Protein AF-A0A557SRG3-F1 (afdb_monomer_lite)

Structure (mmCIF, N/CA/C/O backbone):
data_AF-A0A557SRG3-F1
#
_entry.id   AF-A0A557SRG3-F1
#
loop_
_atom_site.group_PDB
_atom_site.id
_atom_site.type_symbol
_atom_site.label_atom_id
_atom_site.label_alt_id
_atom_site.label_comp_id
_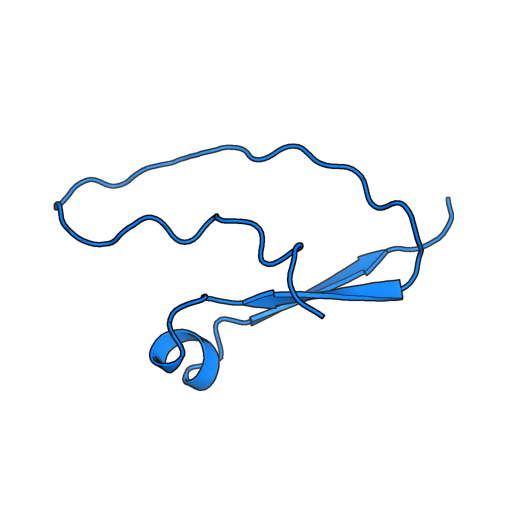atom_site.label_asym_id
_atom_site.label_entity_id
_atom_site.label_seq_id
_atom_site.pdbx_PDB_ins_code
_atom_site.Cartn_x
_atom_site.Cartn_y
_atom_site.Cartn_z
_atom_site.occupancy
_atom_site.B_iso_or_equiv
_atom_site.auth_seq_id
_atom_site.auth_comp_id
_atom_site.auth_asym_id
_atom_site.auth_atom_id
_atom_site.pdbx_PDB_model_num
ATOM 1 N N . MET A 1 1 ? -6.438 12.793 -5.052 1.00 41.56 1 MET A N 1
ATOM 2 C CA . MET A 1 1 ? -5.985 13.605 -3.903 1.00 41.56 1 MET A CA 1
ATOM 3 C C . MET A 1 1 ? -4.631 13.059 -3.478 1.00 41.56 1 MET A C 1
ATOM 5 O O . MET A 1 1 ? -4.582 11.891 -3.110 1.00 41.56 1 MET A O 1
ATOM 9 N N . PRO A 1 2 ? -3.542 13.816 -3.673 1.00 43.81 2 PRO A N 1
ATOM 10 C CA . PRO A 1 2 ? -2.212 13.255 -3.883 1.00 43.81 2 PRO A CA 1
ATOM 11 C C . PRO A 1 2 ? -1.313 13.568 -2.686 1.00 43.81 2 PRO A C 1
ATOM 13 O O . PRO A 1 2 ? -0.896 14.707 -2.542 1.00 43.81 2 PRO A O 1
ATOM 16 N N . LEU A 1 3 ? -1.060 12.592 -1.812 1.00 39.88 3 LEU A N 1
ATOM 17 C CA . LEU A 1 3 ? 0.017 12.662 -0.802 1.00 39.88 3 LEU A CA 1
ATOM 18 C C . LEU A 1 3 ? 0.371 11.301 -0.167 1.00 39.88 3 LEU A C 1
ATOM 20 O O . LEU A 1 3 ? 1.307 11.235 0.617 1.00 39.88 3 LEU A O 1
ATOM 24 N N . PHE A 1 4 ? -0.320 10.210 -0.524 1.00 42.78 4 PHE A N 1
ATOM 25 C CA . PHE A 1 4 ? -0.104 8.880 0.065 1.00 42.78 4 PHE A CA 1
ATOM 26 C C . PHE A 1 4 ? 0.218 7.788 -0.966 1.00 42.78 4 PHE A C 1
ATOM 28 O O . PHE A 1 4 ? 0.017 6.609 -0.693 1.00 42.78 4 PHE A O 1
ATOM 35 N N . SER A 1 5 ? 0.756 8.140 -2.138 1.00 42.97 5 SER A N 1
ATOM 36 C CA . SER A 1 5 ? 1.544 7.157 -2.890 1.00 42.97 5 SER A CA 1
ATOM 37 C C . SER A 1 5 ? 2.849 6.999 -2.124 1.00 42.97 5 SER A C 1
ATOM 39 O O . SER A 1 5 ? 3.789 7.767 -2.308 1.00 42.97 5 SER A O 1
ATOM 41 N N . ILE A 1 6 ? 2.840 6.082 -1.158 1.00 51.97 6 ILE A N 1
ATOM 42 C CA . ILE A 1 6 ? 4.018 5.643 -0.418 1.00 51.97 6 ILE A CA 1
ATOM 43 C C . ILE A 1 6 ? 5.112 5.378 -1.453 1.00 51.97 6 ILE A C 1
ATOM 45 O O . ILE A 1 6 ? 4.974 4.503 -2.306 1.00 51.97 6 ILE A O 1
ATOM 49 N N . TYR A 1 7 ? 6.162 6.198 -1.409 1.00 46.03 7 TYR A N 1
ATOM 50 C CA . TYR A 1 7 ? 7.352 6.098 -2.243 1.00 46.03 7 TYR A CA 1
ATOM 51 C C . TYR A 1 7 ? 8.134 4.832 -1.857 1.00 46.03 7 TYR A C 1
ATOM 53 O O . TYR A 1 7 ? 9.198 4.895 -1.253 1.00 46.03 7 TYR A O 1
ATOM 61 N N . ILE A 1 8 ? 7.589 3.664 -2.182 1.00 56.03 8 ILE A N 1
ATOM 62 C CA . ILE A 1 8 ? 8.334 2.411 -2.319 1.00 56.03 8 ILE A CA 1
ATOM 63 C C . ILE A 1 8 ? 8.132 1.972 -3.763 1.00 56.03 8 ILE A C 1
ATOM 65 O O . ILE A 1 8 ? 7.555 0.941 -4.078 1.00 56.03 8 ILE A O 1
ATOM 69 N N . VAL A 1 9 ? 8.572 2.828 -4.671 1.00 50.28 9 VAL A N 1
ATOM 70 C CA . VAL A 1 9 ? 8.963 2.400 -6.003 1.00 50.28 9 VAL A CA 1
ATOM 71 C C . VAL A 1 9 ? 10.392 2.865 -6.082 1.00 50.28 9 VAL A C 1
ATOM 73 O O . VAL A 1 9 ? 10.676 4.047 -6.274 1.00 50.28 9 VAL A O 1
ATOM 76 N N . LEU A 1 10 ? 11.273 1.927 -5.747 1.00 52.47 10 LEU A N 1
ATOM 77 C CA . LEU A 1 10 ? 12.694 2.026 -6.007 1.00 52.47 10 LEU A CA 1
ATOM 78 C C . LEU A 1 10 ? 12.869 2.627 -7.397 1.00 52.47 10 LEU A C 1
ATOM 80 O O . LEU A 1 10 ? 12.363 2.083 -8.374 1.00 52.47 10 LEU A O 1
ATOM 84 N N . LEU A 1 11 ? 13.532 3.781 -7.436 1.00 48.78 11 LEU A N 1
ATOM 85 C CA . LEU A 1 11 ? 14.047 4.382 -8.653 1.00 48.78 11 LEU A CA 1
ATOM 86 C C . LEU A 1 11 ? 14.865 3.303 -9.372 1.00 48.78 11 LEU A C 1
ATOM 88 O O . LEU A 1 11 ? 15.998 3.011 -8.988 1.00 48.78 11 LEU A O 1
ATOM 92 N N . GLU A 1 12 ? 14.271 2.668 -10.378 1.00 53.62 12 GLU A N 1
ATOM 93 C CA . GLU A 1 12 ? 15.008 1.862 -11.337 1.00 53.62 12 GLU A CA 1
ATOM 94 C C . GLU A 1 12 ? 16.013 2.790 -12.006 1.00 53.62 12 GLU A C 1
ATOM 96 O O . GLU A 1 12 ? 15.608 3.729 -12.673 1.00 53.62 12 GLU A O 1
ATOM 101 N N . TYR A 1 13 ? 17.302 2.591 -11.729 1.00 46.56 13 TYR A N 1
ATOM 102 C CA . TYR A 1 13 ? 18.424 2.690 -12.673 1.00 46.56 13 TYR A CA 1
ATOM 103 C C . TYR A 1 13 ? 19.743 2.433 -11.920 1.00 46.56 13 TYR A C 1
ATOM 105 O O . TYR A 1 13 ? 20.611 3.290 -11.813 1.00 46.56 13 TYR A O 1
ATOM 113 N N . SER A 1 14 ? 19.909 1.238 -11.352 1.00 45.19 14 SER A N 1
ATOM 114 C CA . SER A 1 14 ? 21.215 0.566 -11.245 1.00 45.19 14 SER A CA 1
ATOM 115 C C . SER A 1 14 ? 20.988 -0.865 -10.761 1.00 45.19 14 SER A C 1
ATOM 117 O O . SER A 1 14 ? 20.060 -1.121 -10.004 1.00 45.19 14 SER A O 1
ATOM 119 N N . HIS A 1 15 ? 21.797 -1.801 -11.252 1.00 55.12 15 HIS A N 1
ATOM 120 C CA . HIS A 1 15 ? 21.721 -3.261 -11.093 1.00 55.12 15 HIS A CA 1
ATOM 121 C C . HIS A 1 15 ? 21.870 -3.793 -9.647 1.00 55.12 15 HIS A C 1
ATOM 123 O O . HIS A 1 15 ? 22.574 -4.773 -9.406 1.00 55.12 15 HIS A O 1
ATOM 129 N N . LEU A 1 16 ? 21.237 -3.163 -8.664 1.00 56.69 16 LEU A N 1
ATOM 130 C CA . LEU A 1 16 ? 21.332 -3.512 -7.255 1.00 56.69 16 LEU A CA 1
ATOM 131 C C . LEU A 1 16 ? 19.942 -3.877 -6.731 1.00 56.69 16 LEU A C 1
ATOM 133 O O . LEU A 1 16 ? 18.975 -3.138 -6.891 1.00 56.69 16 LEU A O 1
ATOM 137 N N . THR A 1 17 ? 19.833 -5.049 -6.110 1.00 63.09 17 THR A N 1
ATOM 138 C CA . THR A 1 17 ? 18.649 -5.437 -5.343 1.00 63.09 17 THR A CA 1
ATOM 139 C C . THR A 1 17 ? 18.646 -4.652 -4.038 1.00 63.09 17 THR A C 1
ATOM 141 O O . THR A 1 17 ? 19.543 -4.834 -3.212 1.00 63.09 17 THR A O 1
ATOM 144 N N . TYR A 1 18 ? 17.648 -3.799 -3.833 1.00 68.12 18 TYR A N 1
ATOM 145 C CA . TYR A 1 18 ? 17.482 -3.059 -2.586 1.00 68.12 18 TYR A CA 1
ATOM 146 C C . TYR A 1 18 ? 16.348 -3.671 -1.767 1.00 68.12 18 TYR A C 1
ATOM 148 O O . TYR A 1 18 ? 15.262 -3.927 -2.283 1.00 68.12 18 TYR A O 1
ATOM 156 N N . VAL A 1 19 ? 16.599 -3.879 -0.477 1.00 79.81 19 VAL A N 1
ATOM 157 C CA . VAL A 1 19 ? 15.583 -4.260 0.506 1.00 79.81 19 VAL A CA 1
ATOM 158 C C . VAL A 1 19 ? 15.431 -3.091 1.468 1.00 79.81 19 VAL A C 1
ATOM 160 O O . VAL A 1 19 ? 16.425 -2.569 1.971 1.00 79.81 19 VAL A O 1
ATOM 163 N N . GLY A 1 20 ? 14.194 -2.672 1.709 1.00 80.62 20 GLY A N 1
ATOM 164 C CA . GLY A 1 20 ? 13.868 -1.598 2.639 1.00 80.62 20 GLY A CA 1
ATOM 165 C C . GLY A 1 20 ? 12.655 -1.960 3.483 1.00 80.62 20 GLY A C 1
ATOM 166 O O . GLY A 1 20 ? 11.837 -2.789 3.087 1.00 80.62 20 GLY A O 1
ATOM 167 N N . ILE A 1 21 ? 12.551 -1.328 4.648 1.00 85.56 21 ILE A N 1
ATOM 168 C CA . ILE A 1 21 ? 11.381 -1.396 5.525 1.00 85.56 21 ILE A CA 1
ATOM 169 C C . ILE A 1 21 ? 10.763 -0.001 5.549 1.00 85.56 21 ILE A C 1
ATOM 171 O O . ILE A 1 21 ? 11.484 0.991 5.654 1.00 85.56 21 ILE A O 1
ATOM 175 N N . ALA A 1 22 ? 9.440 0.075 5.447 1.00 84.75 22 ALA A N 1
ATOM 176 C CA . ALA A 1 22 ? 8.696 1.315 5.602 1.00 84.75 22 ALA A CA 1
ATOM 177 C C . ALA A 1 22 ? 7.738 1.208 6.786 1.00 84.75 22 ALA A C 1
ATOM 179 O O . ALA A 1 22 ? 7.001 0.230 6.908 1.00 84.75 22 ALA A O 1
ATOM 180 N N . GLU A 1 23 ? 7.737 2.237 7.628 1.00 88.62 23 GLU A N 1
ATOM 181 C CA . GLU A 1 23 ? 6.913 2.323 8.830 1.00 88.62 23 GLU A CA 1
ATOM 182 C C . GLU A 1 23 ? 5.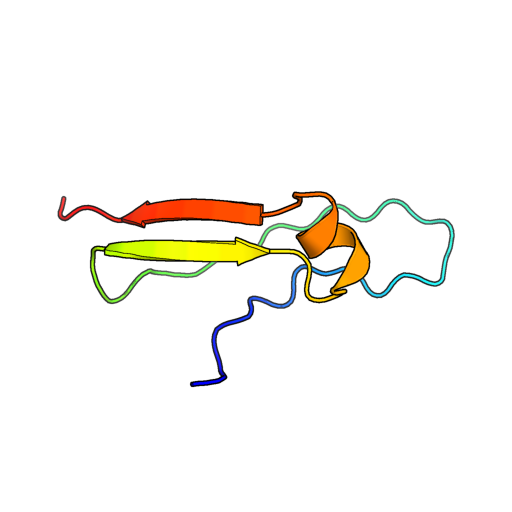949 3.504 8.713 1.00 88.62 23 GLU A C 1
ATOM 184 O O . GLU A 1 23 ? 6.353 4.631 8.424 1.00 88.62 23 GLU A O 1
ATOM 189 N N . PHE A 1 24 ? 4.659 3.248 8.922 1.00 85.44 24 PHE A N 1
ATOM 190 C CA . PHE A 1 24 ? 3.608 4.262 8.915 1.00 85.44 24 PHE A CA 1
ATOM 191 C C . PHE A 1 24 ? 2.368 3.744 9.658 1.00 85.44 24 PHE A C 1
ATOM 193 O O . PHE A 1 24 ? 2.253 2.556 9.949 1.00 85.44 24 PHE A O 1
ATOM 200 N N . ASN A 1 25 ? 1.433 4.644 9.972 1.00 89.75 25 ASN A N 1
ATOM 201 C CA . ASN A 1 25 ? 0.177 4.320 10.651 1.00 89.75 25 ASN A CA 1
ATOM 202 C C . ASN A 1 25 ? -1.018 4.720 9.783 1.00 89.75 25 ASN A C 1
ATOM 204 O O . ASN A 1 25 ? -0.983 5.760 9.124 1.00 89.75 25 ASN A O 1
ATOM 208 N N . TYR A 1 26 ? -2.095 3.934 9.835 1.00 89.25 26 TYR A N 1
ATOM 209 C CA . TYR A 1 26 ? -3.351 4.259 9.160 1.00 89.25 26 TYR A CA 1
ATOM 210 C C . TYR A 1 26 ? -4.257 5.090 10.085 1.00 89.25 26 TYR A C 1
ATOM 212 O O . TYR A 1 26 ? -4.688 4.581 11.120 1.00 89.25 26 TYR A O 1
ATOM 220 N N . PRO A 1 27 ? -4.578 6.355 9.745 1.00 88.81 27 PRO A N 1
ATOM 221 C CA . PRO A 1 27 ? -5.429 7.200 10.589 1.00 88.81 27 PRO A CA 1
ATOM 222 C C . PRO A 1 27 ? -6.922 6.844 10.494 1.00 88.81 27 PRO A C 1
ATOM 224 O O . PRO A 1 27 ? -7.712 7.230 11.357 1.00 88.81 27 PRO A O 1
ATOM 227 N N . HIS A 1 28 ? -7.326 6.132 9.442 1.00 91.94 28 HIS A N 1
ATOM 228 C CA . HIS A 1 28 ? -8.717 5.804 9.143 1.00 91.94 28 HIS A CA 1
ATOM 229 C C . HIS A 1 28 ? -8.837 4.347 8.698 1.00 91.94 28 HIS A C 1
ATOM 231 O O . HIS A 1 28 ? -7.891 3.780 8.159 1.00 91.94 28 HIS A O 1
ATOM 237 N N . THR A 1 29 ? -10.012 3.757 8.911 1.00 95.31 29 THR A N 1
ATOM 238 C CA . THR A 1 29 ? -10.348 2.415 8.421 1.00 95.31 29 THR A CA 1
ATOM 239 C C . THR A 1 29 ? -10.862 2.445 6.991 1.00 95.31 29 THR A C 1
ATOM 241 O O . THR A 1 29 ? -11.481 3.430 6.584 1.00 95.31 29 THR A O 1
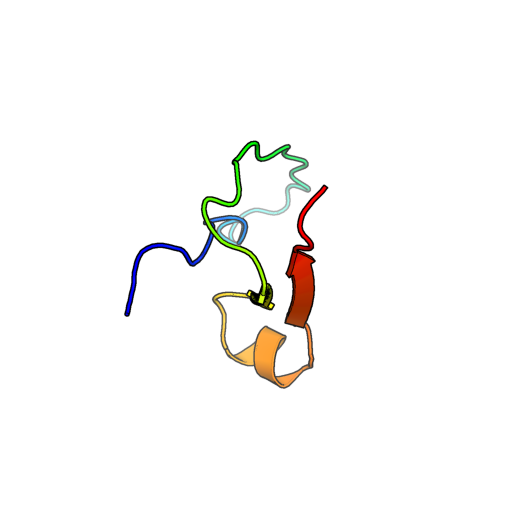ATOM 244 N N . GLY A 1 30 ? -10.682 1.345 6.270 1.00 93.69 30 GLY A N 1
ATOM 245 C CA . GLY A 1 30 ? -11.133 1.170 4.894 1.00 93.69 30 GLY A CA 1
ATOM 246 C C . GLY A 1 30 ? -10.071 0.523 4.011 1.00 93.69 30 GLY A C 1
ATOM 247 O O . GLY A 1 30 ? -9.030 0.078 4.489 1.00 93.69 30 GLY A O 1
ATOM 248 N N . ASN A 1 31 ? -10.348 0.504 2.707 1.00 93.88 31 ASN A N 1
ATOM 249 C CA . ASN A 1 31 ? -9.468 -0.093 1.709 1.00 93.88 31 ASN A CA 1
ATOM 250 C C . ASN A 1 31 ? -8.437 0.926 1.216 1.00 93.88 31 ASN A C 1
ATOM 252 O O . ASN A 1 31 ? -8.804 1.944 0.622 1.00 93.88 31 ASN A O 1
ATOM 256 N N . PHE A 1 32 ? -7.154 0.628 1.410 1.00 91.12 32 PHE A N 1
ATOM 257 C CA . PHE A 1 32 ? -6.038 1.440 0.926 1.00 91.12 32 PHE A CA 1
ATOM 258 C C . PHE A 1 32 ? -5.319 0.714 -0.205 1.00 91.12 32 PHE A C 1
ATOM 260 O O . PHE A 1 32 ? -4.795 -0.382 -0.015 1.00 91.12 32 PHE A O 1
ATOM 267 N N . MET A 1 33 ? -5.296 1.326 -1.388 1.00 91.06 33 MET A N 1
ATOM 268 C CA . MET A 1 33 ? -4.617 0.775 -2.556 1.00 91.06 33 MET A CA 1
ATOM 269 C C . MET A 1 33 ? -3.127 1.076 -2.517 1.00 91.06 33 MET A C 1
ATOM 271 O O . MET A 1 33 ? -2.725 2.222 -2.325 1.00 91.06 33 MET A O 1
ATOM 275 N N . PHE A 1 34 ? -2.323 0.046 -2.755 1.00 90.06 34 PHE A N 1
ATOM 276 C CA . PHE A 1 34 ? -0.917 0.189 -3.096 1.00 90.06 34 PHE A CA 1
ATOM 277 C C . PHE A 1 34 ? -0.706 -0.332 -4.516 1.00 90.06 34 PHE A C 1
ATOM 279 O O . PHE A 1 34 ? -1.313 -1.320 -4.924 1.00 90.06 34 PHE A O 1
ATOM 286 N N . HIS A 1 35 ? 0.122 0.359 -5.287 1.00 84.56 35 HIS A N 1
ATOM 287 C CA . HIS A 1 35 ? 0.417 0.006 -6.668 1.00 84.56 35 HIS A CA 1
ATOM 288 C C . HIS A 1 35 ? 1.787 0.552 -7.065 1.00 84.56 35 HIS A C 1
ATOM 290 O O . HIS A 1 35 ? 2.319 1.452 -6.406 1.00 84.56 35 HIS A O 1
ATOM 296 N N . SER A 1 36 ? 2.352 0.031 -8.153 1.00 86.69 36 SER A N 1
ATOM 297 C CA . SER A 1 36 ? 3.532 0.652 -8.749 1.00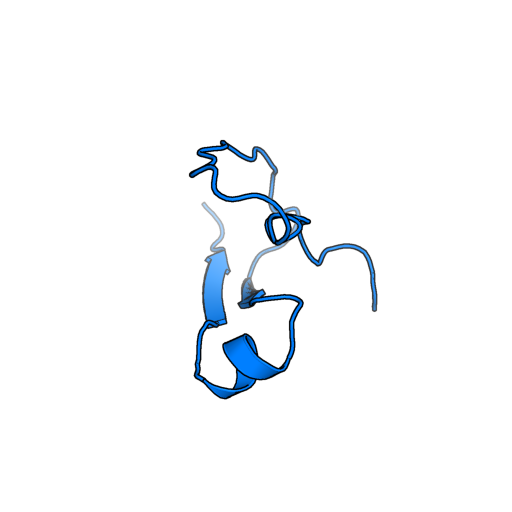 86.69 36 SER A CA 1
ATOM 298 C C . SER A 1 36 ? 3.188 2.048 -9.277 1.00 86.69 36 SER A C 1
ATOM 300 O O . SER A 1 36 ? 2.237 2.233 -10.028 1.00 86.69 36 SER A O 1
ATOM 302 N N . HIS A 1 37 ? 3.984 3.054 -8.933 1.00 83.94 37 HIS A N 1
ATOM 303 C CA . HIS A 1 37 ? 3.834 4.409 -9.475 1.00 83.94 37 HIS A CA 1
ATOM 304 C C . HIS A 1 37 ? 4.186 4.473 -10.975 1.00 83.94 37 HIS A C 1
ATOM 306 O O . HIS A 1 37 ? 3.892 5.455 -11.653 1.00 83.94 37 HIS A O 1
ATOM 312 N N . ILE A 1 38 ? 4.813 3.424 -11.508 1.00 84.12 38 ILE A N 1
ATOM 313 C CA . ILE A 1 38 ? 4.981 3.230 -12.94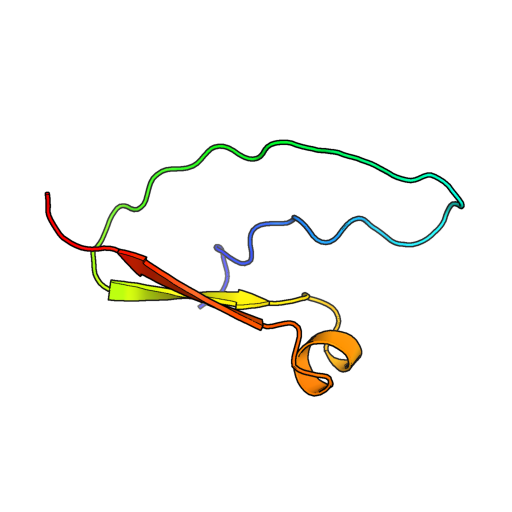3 1.00 84.12 38 ILE A CA 1
ATOM 314 C C . ILE A 1 38 ? 3.718 2.536 -13.467 1.00 84.12 38 ILE A C 1
ATOM 316 O O . ILE A 1 38 ? 3.412 1.404 -13.081 1.00 84.12 38 ILE A O 1
ATOM 320 N N . ASN A 1 39 ? 2.995 3.225 -14.352 1.00 83.56 39 ASN A N 1
ATOM 321 C CA . ASN A 1 39 ? 1.695 2.777 -14.861 1.00 83.56 39 ASN A CA 1
ATOM 322 C C . ASN A 1 39 ? 1.755 1.392 -15.516 1.00 83.56 39 ASN A C 1
ATOM 324 O O . ASN A 1 39 ? 0.896 0.571 -15.236 1.00 83.56 39 ASN A O 1
ATOM 328 N N . GLU A 1 40 ? 2.798 1.100 -16.299 1.00 86.81 40 GLU A N 1
ATOM 329 C CA . GLU A 1 40 ? 2.944 -0.184 -17.001 1.00 86.81 40 GLU A CA 1
ATOM 330 C C . GLU A 1 40 ? 2.870 -1.388 -16.048 1.00 86.81 40 GLU A C 1
ATOM 332 O O . GLU A 1 40 ? 2.159 -2.351 -16.312 1.00 86.81 40 GLU A O 1
ATOM 337 N N . PHE A 1 41 ? 3.522 -1.319 -14.885 1.00 83.38 41 PHE A N 1
ATOM 338 C CA . PHE A 1 41 ? 3.446 -2.397 -13.897 1.00 83.38 41 PHE A CA 1
ATOM 339 C C . PHE A 1 41 ? 2.071 -2.476 -13.224 1.00 83.38 41 PHE A C 1
ATOM 341 O O . PHE A 1 41 ? 1.583 -3.573 -12.952 1.00 83.38 41 PHE A O 1
ATOM 348 N N . SER A 1 42 ? 1.425 -1.332 -12.979 1.00 85.69 42 SER A N 1
ATOM 349 C CA . SER A 1 42 ? 0.052 -1.309 -12.456 1.00 85.69 42 SER A CA 1
ATOM 350 C C . SER A 1 42 ? -0.935 -1.940 -13.439 1.00 85.69 42 SER A C 1
ATOM 352 O O . SER A 1 42 ? -1.761 -2.751 -13.024 1.00 85.69 42 SER A O 1
ATOM 354 N N . ASP A 1 43 ? -0.797 -1.651 -14.734 1.00 87.94 43 ASP A N 1
ATOM 355 C CA . ASP A 1 43 ? -1.612 -2.236 -15.806 1.00 87.94 43 ASP A CA 1
ATOM 356 C C . ASP A 1 43 ? -1.382 -3.752 -15.933 1.00 87.94 43 ASP A C 1
ATOM 358 O O . ASP A 1 43 ? -2.309 -4.508 -16.225 1.00 87.94 43 ASP A O 1
ATOM 362 N N . LEU A 1 44 ? -0.167 -4.218 -15.624 1.00 92.00 44 LEU A N 1
ATOM 363 C CA . LEU A 1 44 ? 0.176 -5.639 -15.503 1.00 92.00 44 LEU A CA 1
ATOM 364 C C . LEU A 1 44 ? -0.294 -6.277 -14.181 1.00 92.00 44 LEU A C 1
ATOM 366 O O . LEU A 1 44 ? 0.003 -7.443 -13.916 1.00 92.00 44 LEU A O 1
ATOM 370 N N . GLY A 1 45 ? -1.035 -5.541 -13.349 1.00 88.44 45 GLY A N 1
ATOM 371 C CA . GLY A 1 45 ? -1.673 -6.057 -12.141 1.00 88.44 45 GLY A CA 1
ATOM 372 C C . GLY A 1 45 ? -0.823 -5.977 -10.876 1.00 88.44 45 GLY A C 1
ATOM 373 O O . GLY A 1 45 ? -1.183 -6.600 -9.878 1.00 88.44 45 GLY A O 1
ATOM 374 N N . TRP A 1 46 ? 0.276 -5.213 -10.869 1.00 88.06 46 TRP A N 1
ATOM 375 C CA . TRP A 1 46 ? 1.101 -4.994 -9.671 1.00 88.06 46 TRP A CA 1
ATOM 376 C C . TRP A 1 46 ? 0.445 -3.977 -8.738 1.00 88.06 46 TRP A C 1
ATOM 378 O O . TRP A 1 46 ? 0.923 -2.856 -8.532 1.00 88.06 46 TRP A O 1
ATOM 388 N N . MET A 1 47 ? -0.694 -4.389 -8.196 1.00 90.31 47 MET A N 1
ATOM 389 C CA . MET A 1 47 ? -1.547 -3.620 -7.309 1.00 90.31 47 MET A CA 1
ATOM 390 C C . MET A 1 47 ? -2.062 -4.528 -6.195 1.00 90.31 47 MET A C 1
ATOM 392 O O . MET A 1 47 ? -2.212 -5.737 -6.371 1.00 90.31 47 MET A O 1
ATOM 396 N N . GLY A 1 48 ? -2.393 -3.942 -5.056 1.00 89.62 48 GLY A N 1
ATOM 397 C CA . GLY A 1 48 ? -3.070 -4.639 -3.978 1.00 89.62 48 GLY A CA 1
ATOM 398 C C . GLY A 1 48 ? -3.831 -3.681 -3.077 1.00 89.62 48 GLY A C 1
ATOM 399 O O . GLY A 1 48 ? -3.767 -2.458 -3.220 1.00 89.62 48 GLY A O 1
ATOM 400 N N . LEU A 1 49 ? -4.586 -4.261 -2.151 1.00 91.94 49 LEU A N 1
ATOM 401 C CA . LEU A 1 49 ? -5.398 -3.532 -1.188 1.00 91.94 49 LEU A CA 1
ATOM 402 C C . LEU A 1 49 ? -5.028 -3.976 0.223 1.00 91.94 49 LEU A C 1
ATOM 404 O O . LEU A 1 49 ? -4.974 -5.171 0.509 1.00 91.94 49 LEU A O 1
ATOM 408 N N . PHE A 1 50 ? -4.828 -3.008 1.108 1.00 92.88 50 PHE A N 1
ATOM 409 C CA . PHE A 1 50 ? -4.872 -3.233 2.545 1.00 92.88 50 PHE A CA 1
ATOM 410 C C . PHE A 1 50 ? -6.289 -2.958 3.044 1.00 92.88 50 PHE A C 1
ATOM 412 O O . PHE A 1 50 ? -6.793 -1.848 2.869 1.00 92.88 50 PHE A O 1
ATOM 419 N N . ASP A 1 51 ? -6.910 -3.957 3.668 1.00 95.38 51 ASP A N 1
ATOM 420 C CA . ASP A 1 51 ? -8.166 -3.793 4.403 1.00 95.38 51 ASP A CA 1
ATOM 421 C C . ASP A 1 51 ? -7.852 -3.414 5.856 1.00 95.38 51 ASP A C 1
ATOM 423 O O . ASP A 1 51 ? -7.435 -4.244 6.669 1.00 95.38 51 ASP A O 1
ATOM 427 N N . VAL A 1 52 ? -7.969 -2.123 6.164 1.00 94.38 52 VAL A N 1
ATOM 428 C CA . VAL A 1 52 ? -7.678 -1.585 7.494 1.00 94.38 52 VAL A CA 1
ATOM 429 C C . VAL A 1 52 ? -8.960 -1.565 8.312 1.00 94.38 52 VAL A C 1
ATOM 431 O O . VAL A 1 52 ? -9.830 -0.713 8.119 1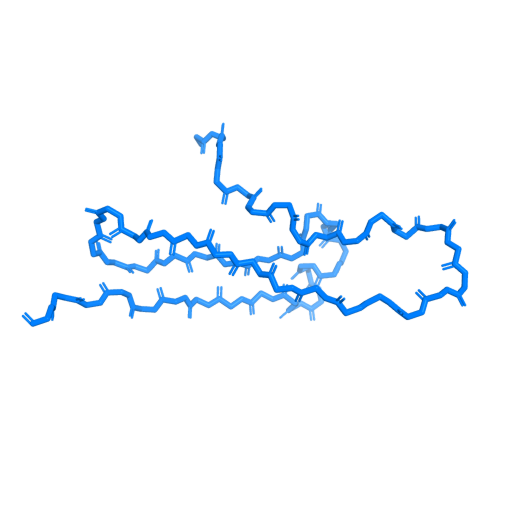.00 94.38 52 VAL A O 1
ATOM 434 N N . VAL A 1 53 ? -9.044 -2.473 9.279 1.00 94.00 53 VAL A N 1
ATOM 435 C CA . VAL A 1 53 ? -10.191 -2.614 10.182 1.00 94.00 53 VAL A CA 1
ATOM 436 C C . VAL A 1 53 ? -9.949 -1.929 11.529 1.00 94.00 53 VAL A C 1
ATOM 438 O O . VAL A 1 53 ? -8.809 -1.709 11.943 1.00 94.00 53 VAL A O 1
ATOM 441 N N . LYS A 1 54 ? -11.032 -1.576 12.237 1.00 90.75 54 LYS A N 1
ATOM 442 C CA . LYS A 1 54 ? -10.915 -1.140 13.637 1.00 90.75 54 LYS A CA 1
ATOM 443 C C . LYS A 1 54 ? -10.474 -2.339 14.469 1.00 90.75 54 LYS A C 1
ATOM 445 O O . LYS A 1 54 ? -10.932 -3.452 14.224 1.00 90.75 54 LYS A O 1
ATOM 450 N N . LYS A 1 55 ? -9.590 -2.081 15.427 1.00 76.81 55 LYS A N 1
ATOM 451 C CA . LYS A 1 55 ? -9.183 -3.073 16.418 1.00 76.81 55 LYS A CA 1
ATOM 452 C C . LYS A 1 55 ? -10.347 -3.453 17.329 1.00 76.81 55 LYS A C 1
ATOM 454 O O . LYS A 1 55 ? -11.152 -2.546 17.642 1.00 76.81 55 LYS A O 1
#

Sequence (55 aa):
MPLFSIYIVLLEYSHLTYVGIAEFNYPHTGNFMFHSHINEFSDLGWMGLFDVVKK

Organism: NCBI:txid2035267

Foldseek 3Di:
DDDPQPPPPPPPDDPDDDDDDDDDDDPDFAWDKHAHPPVVRVVVVRMDIDGGDDD

pLDDT: mean 75.93, std 18.74, range [39.88, 95.38]

InterPro domains:
  IPR008972 Cupredoxin [G3DSA:2.60.40.420] (12-53)
  IPR008972 Cupredoxin [SSF49503] (21-55)

Radius of gyration: 13.33 Å; chains: 1; bounding box: 33×20×33 Å

Secondary structure (DSSP, 8-state):
--S---S-S----SS-----------SS-EEEEEE-SSHHHHHTT-EEEEEE---